Protein AF-A0A5J4VTR0-F1 (afdb_monomer_lite)

Organism: NCBI:txid222440

Foldseek 3Di:
DVVVVVVVLVVVLVVVLVVVVVVVVVDDDDDDDLVNCLVVCSLVVLLCCLQPDDLVPDDPSSLVSNLVQLPDPDLVSLVSNVVSLSQLSLLSNLPHPDPSSVVSSVVSVVSSQVSQPVVDDPPDPRPCVVSCVVNVVVVSVVVSCVVCVPPPPPPPPPD

Structure (mmCIF, N/CA/C/O backbone):
data_AF-A0A5J4VTR0-F1
#
_entry.id   AF-A0A5J4VTR0-F1
#
loop_
_atom_site.group_PDB
_atom_site.id
_atom_site.type_symbol
_atom_site.label_atom_id
_atom_site.label_alt_id
_atom_site.label_comp_id
_atom_site.label_asym_id
_atom_site.label_entity_id
_atom_site.label_seq_id
_atom_site.pdbx_PDB_ins_code
_atom_site.Cartn_x
_atom_site.Cartn_y
_atom_site.Cartn_z
_atom_site.occupancy
_atom_site.B_iso_or_equiv
_atom_site.auth_seq_id
_atom_site.auth_comp_id
_atom_site.auth_asym_id
_atom_site.auth_atom_id
_atom_site.pdbx_PDB_model_num
ATOM 1 N N . MET A 1 1 ? 13.595 -14.511 26.017 1.00 50.94 1 MET A N 1
ATOM 2 C CA . MET A 1 1 ? 14.621 -13.997 25.069 1.00 50.94 1 MET A CA 1
ATOM 3 C C . MET A 1 1 ? 14.050 -13.478 23.734 1.00 50.94 1 MET A C 1
ATOM 5 O O . MET A 1 1 ? 14.352 -12.347 23.366 1.00 50.94 1 MET A O 1
ATOM 9 N N . LYS A 1 2 ? 13.176 -14.223 23.027 1.00 50.44 2 LYS A N 1
ATOM 10 C CA . LYS A 1 2 ? 12.564 -13.802 21.738 1.00 50.44 2 LYS A CA 1
ATOM 11 C C . LYS A 1 2 ? 11.771 -12.478 21.810 1.00 50.44 2 LYS A C 1
ATOM 13 O O . LYS A 1 2 ? 11.918 -11.622 20.941 1.00 50.44 2 LYS A O 1
ATOM 18 N N . THR A 1 3 ? 11.020 -12.253 22.887 1.00 52.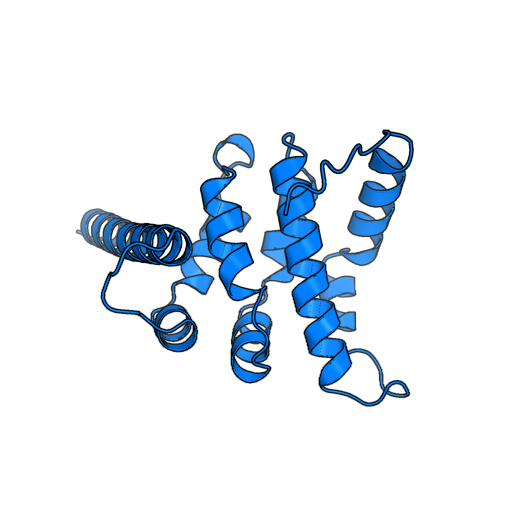16 3 THR A N 1
ATOM 19 C CA . THR A 1 3 ? 10.203 -11.040 23.103 1.00 52.16 3 THR A CA 1
ATOM 20 C C . THR A 1 3 ? 11.046 -9.770 23.280 1.00 52.16 3 THR A C 1
ATOM 22 O O . THR A 1 3 ? 10.671 -8.696 22.809 1.00 52.16 3 THR A O 1
ATOM 25 N N . GLN A 1 4 ? 12.228 -9.887 23.898 1.00 49.41 4 GLN A N 1
ATOM 26 C CA . GLN A 1 4 ? 13.180 -8.781 24.071 1.00 49.41 4 GLN A CA 1
ATOM 27 C C . GLN A 1 4 ? 13.785 -8.358 22.725 1.00 49.41 4 GLN A C 1
ATOM 29 O O . GLN A 1 4 ? 13.879 -7.168 22.422 1.00 49.41 4 GLN A O 1
ATOM 34 N N . MET A 1 5 ? 14.154 -9.337 21.892 1.00 51.78 5 MET A N 1
ATOM 35 C CA . MET A 1 5 ? 14.715 -9.097 20.559 1.00 51.78 5 MET A CA 1
ATOM 36 C C . MET A 1 5 ? 13.687 -8.472 19.610 1.00 51.78 5 MET A C 1
ATOM 38 O O . MET A 1 5 ? 14.016 -7.542 18.873 1.00 51.78 5 MET A O 1
ATOM 42 N N . TRP A 1 6 ? 12.428 -8.910 19.682 1.00 43.88 6 TRP A N 1
ATOM 43 C CA . TRP A 1 6 ? 11.324 -8.335 18.910 1.00 43.88 6 TRP A CA 1
ATOM 44 C C . TRP A 1 6 ? 11.053 -6.873 19.294 1.00 43.88 6 TRP A C 1
ATOM 46 O O . TRP A 1 6 ? 11.040 -6.000 18.424 1.00 43.88 6 TRP A O 1
ATOM 56 N N . LYS A 1 7 ? 10.979 -6.568 20.599 1.00 51.47 7 LYS A N 1
ATOM 57 C CA . LYS A 1 7 ? 10.854 -5.187 21.105 1.00 51.47 7 LYS A CA 1
ATOM 58 C C . LYS A 1 7 ? 12.030 -4.301 20.669 1.00 51.47 7 LYS A C 1
ATOM 60 O O . LYS A 1 7 ? 11.824 -3.151 20.281 1.00 51.47 7 LYS A O 1
ATOM 65 N N . LYS A 1 8 ? 13.260 -4.831 20.674 1.00 67.19 8 LYS A N 1
ATOM 66 C CA . LYS A 1 8 ? 14.472 -4.120 20.217 1.00 67.19 8 LYS A CA 1
ATOM 67 C C . LYS A 1 8 ? 14.443 -3.854 18.705 1.00 67.19 8 LYS A C 1
ATOM 69 O O . LYS A 1 8 ? 14.786 -2.755 18.271 1.00 67.19 8 LYS A O 1
ATOM 74 N N . SER A 1 9 ? 13.970 -4.820 17.916 1.00 61.22 9 SER A N 1
ATOM 75 C CA . SER A 1 9 ? 13.780 -4.694 16.464 1.00 61.22 9 SER A CA 1
ATOM 76 C C . SER A 1 9 ? 12.722 -3.641 16.113 1.00 61.22 9 SER A C 1
ATOM 78 O O . SER A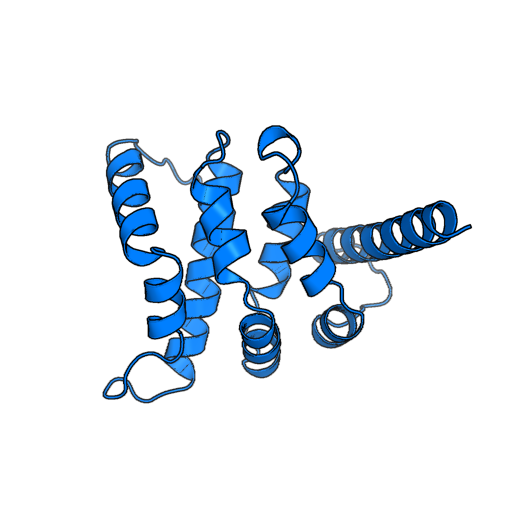 1 9 ? 12.968 -2.780 15.268 1.00 61.22 9 SER A O 1
ATOM 80 N N . ILE A 1 10 ? 11.592 -3.623 16.826 1.00 70.38 10 ILE A N 1
ATOM 81 C CA . ILE A 1 10 ? 10.535 -2.613 16.657 1.00 70.38 10 ILE A CA 1
ATOM 82 C C . ILE A 1 10 ? 11.032 -1.219 17.027 1.00 70.38 10 ILE A C 1
ATOM 84 O O . ILE A 1 10 ? 10.872 -0.291 16.237 1.00 70.38 10 ILE A O 1
ATOM 88 N N . LYS A 1 11 ? 11.701 -1.062 18.178 1.00 70.88 11 LYS A N 1
ATOM 89 C CA . LYS A 1 11 ? 12.296 0.226 18.579 1.00 70.88 11 LYS A CA 1
ATOM 90 C C . LYS A 1 11 ? 13.243 0.765 17.510 1.00 70.88 11 LYS A C 1
ATOM 92 O O . LYS A 1 11 ? 13.231 1.957 17.210 1.00 70.88 11 LYS A O 1
ATOM 97 N N . ARG A 1 12 ? 14.052 -0.115 16.919 1.00 72.62 12 ARG A N 1
ATOM 98 C CA . ARG A 1 12 ? 14.980 0.248 15.849 1.00 72.62 12 ARG A CA 1
ATOM 99 C C . ARG A 1 12 ? 14.234 0.717 14.594 1.00 72.62 12 ARG A C 1
ATOM 101 O O . ARG A 1 12 ? 14.574 1.762 14.053 1.00 72.62 12 ARG A O 1
ATOM 108 N N . LYS A 1 13 ? 13.183 0.008 14.182 1.00 69.62 13 LYS A N 1
ATOM 109 C CA . LYS A 1 13 ? 12.341 0.356 13.023 1.00 69.62 13 LYS A CA 1
ATOM 110 C C . LYS A 1 13 ? 11.576 1.674 13.217 1.00 69.62 13 LYS A C 1
ATOM 112 O O . LYS A 1 13 ? 11.607 2.528 12.336 1.00 69.62 13 LYS A O 1
ATOM 117 N N . LEU A 1 14 ? 11.007 1.905 14.402 1.00 71.44 14 LEU A N 1
ATOM 118 C CA . LEU A 1 14 ? 10.350 3.170 14.765 1.00 71.44 14 LEU A CA 1
ATOM 119 C C . LEU A 1 14 ? 11.327 4.356 14.776 1.00 71.44 14 LEU A C 1
ATOM 121 O O . LEU A 1 14 ? 10.975 5.457 14.357 1.00 71.44 14 LEU A O 1
ATOM 125 N N . LYS A 1 15 ? 12.579 4.138 15.199 1.00 75.62 15 LYS A N 1
ATOM 126 C CA . LYS A 1 15 ? 13.637 5.158 15.130 1.00 75.62 15 LYS A CA 1
ATOM 127 C C . LYS A 1 15 ? 13.941 5.572 13.686 1.00 75.62 15 LYS A C 1
ATOM 129 O O . LYS A 1 15 ? 14.160 6.757 13.441 1.00 75.62 15 LYS A O 1
ATOM 134 N N . TYR A 1 16 ? 13.946 4.630 12.743 1.00 68.25 16 TYR A N 1
ATOM 135 C CA . TYR A 1 16 ? 14.149 4.928 11.321 1.00 68.25 16 TYR A CA 1
ATOM 136 C C . TYR A 1 16 ? 12.970 5.693 10.721 1.00 68.25 16 TYR A C 1
ATOM 138 O O . TYR A 1 16 ? 13.186 6.733 10.102 1.00 68.25 16 TYR A O 1
ATOM 146 N N . ALA A 1 17 ? 11.742 5.248 10.996 1.00 67.38 17 ALA A N 1
ATOM 147 C CA . ALA A 1 17 ? 10.519 5.942 10.594 1.00 67.38 17 ALA A CA 1
ATOM 148 C C . ALA A 1 17 ? 10.500 7.403 11.080 1.00 67.38 17 ALA A C 1
ATOM 150 O O . ALA A 1 17 ? 10.288 8.321 10.292 1.00 67.38 17 ALA A O 1
ATOM 151 N N . LYS A 1 18 ? 10.824 7.621 12.364 1.00 71.50 18 LYS A N 1
ATOM 152 C CA . LYS A 1 18 ? 10.889 8.955 12.982 1.00 71.50 18 LYS A CA 1
ATOM 153 C C . LYS A 1 18 ? 11.978 9.841 12.371 1.00 71.50 18 LYS A C 1
ATOM 155 O O . LYS A 1 18 ? 11.811 11.052 12.270 1.00 71.50 18 LYS A O 1
ATOM 160 N N . ARG A 1 19 ? 13.116 9.264 11.976 1.00 62.75 19 ARG A N 1
ATOM 161 C CA . ARG A 1 19 ? 14.176 10.019 11.292 1.00 62.75 19 ARG A CA 1
ATOM 162 C C . ARG A 1 19 ? 13.732 10.435 9.895 1.00 62.75 19 ARG A C 1
ATOM 164 O O . ARG A 1 19 ? 13.872 11.606 9.566 1.00 62.75 19 ARG A O 1
ATOM 171 N N . LEU A 1 20 ? 13.131 9.529 9.125 1.00 61.44 20 LEU A N 1
ATOM 172 C CA . LEU A 1 20 ? 12.637 9.829 7.781 1.00 61.44 20 LEU A CA 1
ATOM 173 C C . LEU A 1 20 ? 11.578 10.944 7.796 1.00 61.44 20 LEU A C 1
ATOM 175 O O . LEU A 1 20 ? 11.678 11.888 7.016 1.00 61.44 20 LEU A O 1
ATOM 179 N N . SER A 1 21 ? 10.638 10.905 8.748 1.00 62.19 21 SER A N 1
ATOM 180 C CA . SER A 1 21 ? 9.616 11.950 8.902 1.00 62.19 21 SER A CA 1
ATOM 181 C C . SER A 1 21 ? 10.206 13.320 9.263 1.00 62.19 21 SER A C 1
ATOM 183 O O . SER A 1 21 ? 9.764 14.332 8.734 1.00 62.19 21 SER A O 1
ATOM 185 N N . LEU A 1 22 ? 11.231 13.373 10.124 1.00 54.91 22 LEU A N 1
ATOM 186 C CA . LEU A 1 22 ? 11.919 14.625 10.484 1.00 54.91 22 LEU A CA 1
ATOM 187 C C . LEU A 1 22 ? 12.748 15.209 9.332 1.00 54.91 22 LEU A C 1
ATOM 189 O O . LEU A 1 22 ? 12.948 16.420 9.276 1.00 54.91 22 LEU A O 1
ATOM 193 N N . THR A 1 23 ? 13.218 14.360 8.418 1.00 53.28 23 THR A N 1
ATOM 194 C CA . THR A 1 23 ? 14.048 14.782 7.279 1.00 53.28 23 THR A CA 1
ATOM 195 C C . THR A 1 23 ? 13.204 15.487 6.216 1.00 53.28 23 THR A C 1
ATOM 197 O O . THR A 1 23 ? 13.640 16.467 5.626 1.00 53.28 23 THR A O 1
ATOM 200 N N . LEU A 1 24 ? 11.959 15.045 6.024 1.00 53.38 24 LEU A N 1
ATOM 201 C CA . LEU A 1 24 ? 10.991 15.721 5.152 1.00 53.38 24 LEU A CA 1
ATOM 202 C C . LEU A 1 24 ? 10.480 17.042 5.725 1.00 53.38 24 LEU A C 1
ATOM 204 O O . LEU A 1 24 ? 10.014 17.888 4.976 1.00 53.38 24 LEU A O 1
ATOM 208 N N . LEU A 1 25 ? 10.608 17.225 7.041 1.00 56.31 25 LEU A N 1
ATOM 209 C CA . LEU A 1 25 ? 10.369 18.491 7.738 1.00 56.31 25 LEU A CA 1
ATOM 210 C C . LEU A 1 2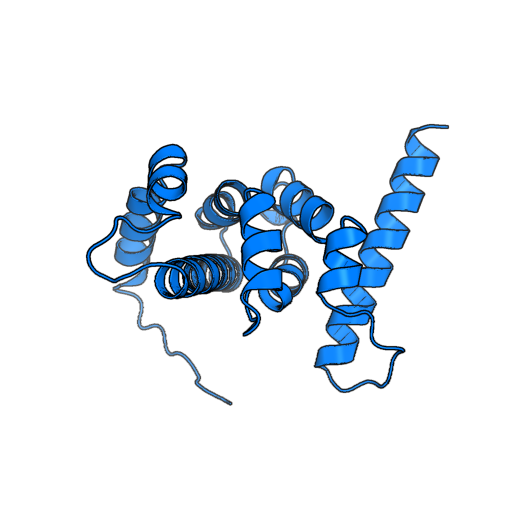5 ? 11.610 19.411 7.731 1.00 56.31 25 LEU A C 1
ATOM 212 O O . LEU A 1 25 ? 11.704 20.322 8.548 1.00 56.31 25 LEU A O 1
ATOM 216 N N . GLY A 1 26 ? 12.598 19.160 6.862 1.00 49.38 26 GLY A N 1
ATOM 217 C CA . GLY A 1 26 ? 13.749 20.048 6.652 1.00 49.38 26 GLY A CA 1
ATOM 218 C C . GLY A 1 26 ? 14.845 19.992 7.724 1.00 49.38 26 GLY A C 1
ATOM 219 O O . GLY A 1 26 ? 15.779 20.790 7.686 1.00 49.38 26 GLY A O 1
ATOM 220 N N . ARG A 1 27 ? 14.796 19.054 8.684 1.00 48.28 27 ARG A N 1
ATOM 221 C CA . ARG A 1 27 ? 15.846 18.924 9.712 1.00 48.28 27 ARG A CA 1
ATOM 222 C C . ARG A 1 27 ? 16.992 18.039 9.205 1.00 48.28 27 ARG A C 1
ATOM 224 O O . ARG A 1 27 ? 16.797 16.854 8.942 1.00 48.28 27 ARG A O 1
ATOM 231 N N . LYS A 1 28 ? 18.199 18.615 9.093 1.00 44.00 28 LYS A N 1
ATOM 232 C CA . LYS A 1 28 ? 19.439 17.982 8.595 1.00 44.00 28 LYS A CA 1
ATOM 233 C C . LYS A 1 28 ? 19.860 16.790 9.480 1.00 44.00 28 LYS A C 1
ATOM 235 O O . LYS A 1 28 ? 20.592 16.929 10.454 1.00 44.00 28 LYS A O 1
ATOM 240 N N . ILE A 1 29 ? 19.376 15.596 9.145 1.00 50.88 29 ILE A N 1
ATOM 241 C CA . ILE A 1 29 ? 19.829 14.297 9.667 1.00 50.88 29 ILE A CA 1
ATOM 242 C C . ILE A 1 29 ? 20.491 13.559 8.497 1.00 50.88 29 ILE A C 1
ATOM 244 O O . ILE A 1 29 ? 20.037 13.699 7.365 1.00 50.88 29 ILE A O 1
ATOM 248 N N . ARG A 1 30 ? 21.555 12.776 8.751 1.00 48.44 30 ARG A N 1
ATOM 249 C CA . ARG A 1 30 ? 22.219 11.922 7.743 1.00 48.44 30 ARG A CA 1
ATOM 250 C C . ARG A 1 30 ? 21.161 11.155 6.932 1.00 48.44 30 ARG A C 1
ATOM 252 O O . ARG A 1 30 ? 20.485 10.288 7.491 1.00 48.44 30 ARG A O 1
ATOM 259 N N . LEU A 1 31 ? 21.019 11.523 5.655 1.00 53.66 31 LEU A N 1
ATOM 260 C CA . LEU A 1 31 ? 20.011 11.003 4.731 1.00 53.66 31 LEU A CA 1
ATOM 261 C C . LEU A 1 31 ? 20.160 9.479 4.636 1.00 53.66 31 LEU A C 1
ATOM 263 O O . LEU A 1 31 ? 21.198 8.984 4.204 1.00 53.66 31 LEU A O 1
ATOM 267 N N . ILE A 1 32 ? 19.141 8.731 5.051 1.00 66.50 32 ILE A N 1
ATOM 268 C CA . ILE A 1 32 ? 18.998 7.332 4.640 1.00 66.50 32 ILE A CA 1
ATOM 269 C C . ILE A 1 32 ? 18.156 7.376 3.372 1.00 66.50 32 ILE A C 1
ATOM 271 O O . ILE A 1 32 ? 17.064 7.949 3.392 1.00 66.50 32 ILE A O 1
ATOM 275 N N . SER A 1 33 ? 18.662 6.824 2.268 1.00 83.44 33 SER A N 1
ATOM 276 C CA . SER A 1 33 ? 17.899 6.809 1.019 1.00 83.44 33 SER A CA 1
ATOM 277 C C . SER A 1 33 ? 16.652 5.928 1.167 1.00 83.44 33 SER A C 1
ATOM 279 O O . SER A 1 33 ? 16.627 4.986 1.965 1.00 83.44 33 SER A O 1
ATOM 281 N N . ARG A 1 34 ? 15.598 6.207 0.384 1.00 85.00 34 ARG A N 1
ATOM 282 C CA . ARG A 1 34 ? 14.396 5.351 0.357 1.00 85.00 34 ARG A CA 1
ATOM 283 C C . ARG A 1 34 ? 14.770 3.895 0.068 1.00 85.00 34 ARG A C 1
ATOM 285 O O . ARG A 1 34 ? 14.286 3.012 0.766 1.00 85.00 34 ARG A O 1
ATOM 292 N N . LYS A 1 35 ? 15.695 3.673 -0.874 1.00 89.12 35 LYS A N 1
ATOM 293 C CA . LYS A 1 35 ? 16.239 2.354 -1.225 1.00 89.12 35 LYS A CA 1
ATOM 294 C C . LYS A 1 35 ? 16.821 1.634 -0.010 1.00 89.12 35 LYS A C 1
ATOM 296 O O . LYS A 1 35 ? 16.342 0.564 0.343 1.00 89.12 35 LYS A O 1
ATOM 301 N N . GLN A 1 36 ? 17.749 2.274 0.705 1.00 90.00 36 GLN A N 1
ATOM 302 C CA . GLN A 1 36 ? 18.367 1.703 1.909 1.00 90.00 36 GLN A CA 1
ATOM 303 C C . GLN A 1 36 ? 17.335 1.384 2.996 1.00 90.00 36 GLN A C 1
ATOM 305 O O . GLN A 1 36 ? 17.428 0.367 3.680 1.00 90.00 36 GLN A O 1
ATOM 310 N N . ALA A 1 37 ? 16.332 2.246 3.175 1.00 89.56 37 ALA A N 1
ATOM 311 C CA . ALA A 1 37 ? 15.261 1.987 4.128 1.00 89.56 37 ALA A CA 1
ATOM 312 C C . ALA A 1 37 ? 14.392 0.786 3.708 1.00 89.56 37 ALA A C 1
ATOM 314 O O . ALA A 1 37 ? 14.010 -0.012 4.571 1.00 89.56 37 ALA A O 1
ATOM 315 N N . ILE A 1 38 ? 14.103 0.625 2.413 1.00 91.62 38 ILE A N 1
ATOM 316 C CA . ILE A 1 38 ? 13.372 -0.534 1.883 1.00 91.62 38 ILE A CA 1
ATOM 317 C C . ILE A 1 38 ? 14.193 -1.815 2.063 1.00 91.62 38 ILE A C 1
ATOM 319 O O . ILE A 1 38 ? 13.676 -2.784 2.615 1.00 91.62 38 ILE A O 1
ATOM 323 N N . GLU A 1 39 ? 15.473 -1.805 1.688 1.00 91.56 39 GLU A N 1
ATOM 324 C CA . GLU A 1 39 ? 16.401 -2.935 1.856 1.00 91.56 39 GLU A CA 1
ATOM 325 C C . GLU A 1 39 ? 16.559 -3.337 3.330 1.00 91.56 39 GLU A C 1
ATOM 327 O O . GLU A 1 39 ? 16.630 -4.519 3.656 1.00 91.56 39 GLU A O 1
ATOM 332 N N . ALA A 1 40 ? 16.507 -2.373 4.254 1.00 93.00 40 ALA A N 1
ATOM 333 C CA . ALA A 1 40 ? 16.518 -2.631 5.694 1.00 93.00 40 ALA A CA 1
ATOM 334 C C . ALA A 1 40 ? 15.203 -3.234 6.247 1.00 93.00 40 ALA A C 1
ATOM 336 O O . ALA A 1 40 ? 15.079 -3.449 7.460 1.00 93.00 40 ALA A O 1
ATOM 337 N N . GLY A 1 41 ? 14.200 -3.481 5.397 1.00 92.88 41 GLY A N 1
ATOM 338 C CA . GLY A 1 41 ? 12.914 -4.071 5.775 1.00 92.88 41 GLY A CA 1
ATOM 339 C C . GLY A 1 41 ? 11.950 -3.089 6.446 1.00 92.88 41 GLY A C 1
ATOM 340 O O . GLY A 1 41 ? 11.113 -3.492 7.264 1.00 92.88 41 GLY A O 1
ATOM 341 N N . THR A 1 42 ? 12.089 -1.788 6.164 1.00 92.44 42 THR A N 1
ATOM 342 C CA . THR A 1 42 ? 11.212 -0.749 6.730 1.00 92.44 42 THR A CA 1
ATOM 343 C C . THR A 1 42 ? 9.793 -0.873 6.183 1.00 92.44 42 THR A C 1
ATOM 345 O O . THR A 1 42 ? 8.836 -0.845 6.955 1.00 92.44 42 THR A O 1
ATOM 348 N N . ILE A 1 43 ? 9.651 -1.088 4.874 1.00 94.38 43 ILE A N 1
ATOM 349 C CA . ILE A 1 43 ? 8.345 -1.270 4.230 1.00 94.38 43 ILE A CA 1
ATOM 350 C C . ILE A 1 43 ? 7.644 -2.514 4.751 1.00 94.38 43 ILE A C 1
ATOM 352 O O . ILE A 1 43 ? 6.495 -2.431 5.166 1.00 94.38 43 ILE A O 1
ATOM 356 N N . ASP A 1 44 ? 8.354 -3.633 4.864 1.00 94.75 44 ASP A N 1
ATOM 357 C CA . ASP A 1 44 ? 7.799 -4.866 5.421 1.00 94.75 44 ASP A CA 1
ATOM 358 C C . ASP A 1 44 ? 7.315 -4.707 6.869 1.00 94.75 44 ASP A C 1
ATOM 360 O O . ASP A 1 44 ? 6.467 -5.462 7.347 1.00 94.75 44 ASP A O 1
ATOM 364 N N . ALA A 1 45 ? 7.903 -3.775 7.622 1.00 94.75 45 ALA A N 1
ATOM 365 C CA . ALA A 1 45 ? 7.451 -3.454 8.968 1.00 94.75 45 ALA A CA 1
ATOM 366 C C . ALA A 1 45 ? 6.177 -2.606 8.950 1.00 94.75 45 ALA A C 1
ATOM 368 O O . ALA A 1 45 ? 5.269 -2.885 9.729 1.00 94.75 45 ALA A O 1
ATOM 369 N N . PHE A 1 46 ? 6.103 -1.611 8.062 1.00 94.56 46 PHE A N 1
ATOM 370 C CA . PHE A 1 46 ? 4.899 -0.804 7.890 1.00 94.56 46 PHE A CA 1
ATOM 371 C C . PHE A 1 46 ? 3.727 -1.635 7.388 1.00 94.56 46 PHE A C 1
ATOM 373 O O . PHE A 1 46 ? 2.672 -1.584 7.999 1.00 94.56 46 PHE A O 1
ATOM 380 N N . LEU A 1 47 ? 3.913 -2.452 6.352 1.00 95.62 47 LEU A N 1
ATOM 381 C CA . LEU A 1 47 ? 2.846 -3.295 5.810 1.00 95.62 47 LEU A CA 1
ATOM 382 C C . LEU A 1 47 ? 2.291 -4.253 6.868 1.00 95.62 47 LEU A C 1
ATOM 384 O O . LEU A 1 47 ? 1.083 -4.326 7.064 1.00 95.62 47 LEU A O 1
ATOM 388 N N . ARG A 1 48 ? 3.165 -4.893 7.657 1.00 94.62 48 ARG A N 1
ATOM 389 C CA . ARG A 1 48 ? 2.731 -5.710 8.802 1.00 94.62 48 ARG A CA 1
ATOM 390 C C . ARG A 1 48 ? 1.977 -4.907 9.857 1.00 94.62 48 ARG A C 1
ATOM 392 O O . ARG A 1 48 ? 0.981 -5.395 10.379 1.00 94.62 48 ARG A O 1
ATOM 399 N N . LEU A 1 49 ? 2.443 -3.703 10.184 1.00 94.88 49 LEU A N 1
ATOM 400 C CA . LEU A 1 49 ? 1.752 -2.823 11.126 1.00 94.88 49 LEU A CA 1
ATOM 401 C C . LEU A 1 49 ? 0.351 -2.472 10.611 1.00 94.88 49 LEU A C 1
ATOM 403 O O . LEU A 1 49 ? -0.608 -2.613 11.359 1.00 94.88 49 LEU A O 1
ATOM 407 N N . LEU A 1 50 ? 0.233 -2.071 9.344 1.00 94.81 50 LEU A N 1
ATOM 408 C CA . LEU A 1 50 ? -1.026 -1.646 8.729 1.00 94.81 50 LEU A CA 1
ATOM 409 C C . LEU A 1 50 ? -2.013 -2.806 8.507 1.00 94.81 50 LEU A C 1
ATOM 411 O O . LEU A 1 50 ? -3.219 -2.585 8.520 1.00 94.81 50 LEU A O 1
ATOM 415 N N . SER A 1 51 ? -1.520 -4.033 8.324 1.00 91.81 51 SER A N 1
ATOM 416 C CA . SER A 1 51 ? -2.365 -5.221 8.138 1.00 91.81 51 SER A CA 1
ATOM 417 C C . SER A 1 51 ? -2.831 -5.879 9.436 1.00 91.81 51 SER A C 1
ATOM 419 O O . SER A 1 51 ? -3.891 -6.486 9.440 1.00 91.81 51 SER A O 1
ATOM 421 N N . ILE A 1 52 ? -2.028 -5.844 10.507 1.00 90.69 52 ILE A N 1
ATOM 422 C CA . ILE A 1 52 ? -2.273 -6.671 11.707 1.00 90.69 52 ILE A CA 1
ATOM 423 C C . ILE A 1 52 ? -2.821 -5.847 12.874 1.00 90.69 52 ILE A C 1
ATOM 425 O O . ILE A 1 52 ? -3.489 -6.390 13.752 1.00 90.69 52 ILE A O 1
ATOM 429 N N . GLN A 1 53 ? -2.500 -4.553 12.949 1.00 91.00 53 GLN A N 1
ATOM 430 C CA . GLN A 1 53 ? -3.000 -3.739 14.053 1.00 91.00 53 GLN A CA 1
ATOM 431 C C . GLN A 1 53 ? -4.509 -3.499 13.907 1.00 91.00 53 GLN A C 1
ATOM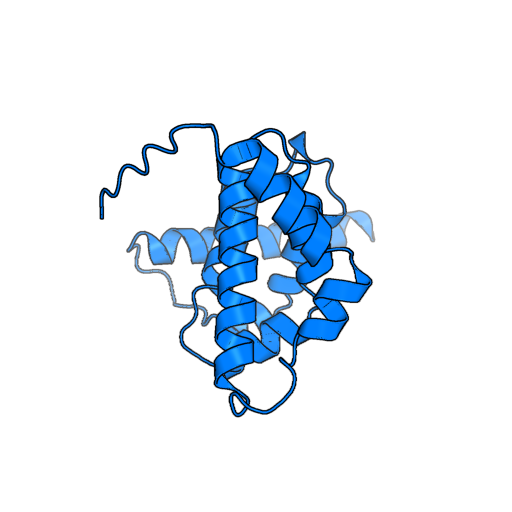 433 O O . GLN A 1 53 ? -4.968 -3.260 12.789 1.00 91.00 53 GLN A O 1
ATOM 438 N N . PRO A 1 54 ? -5.259 -3.488 15.028 1.00 94.44 54 PRO A N 1
ATOM 439 C CA . PRO A 1 54 ? -6.607 -2.931 15.048 1.00 94.44 54 PRO A CA 1
ATOM 440 C C . PRO A 1 54 ? -6.605 -1.534 14.429 1.00 94.44 54 PRO A C 1
ATOM 442 O O . PRO A 1 54 ? -5.669 -0.761 14.675 1.00 94.44 54 PRO A O 1
ATOM 445 N N . LEU A 1 55 ? -7.629 -1.221 13.634 1.00 95.62 55 LEU A N 1
ATOM 446 C CA . LEU A 1 55 ? -7.687 0.016 12.855 1.00 95.62 55 LEU A CA 1
ATOM 447 C C . LEU A 1 55 ? -7.524 1.247 13.753 1.00 95.62 55 LEU A C 1
ATOM 449 O O . LEU A 1 55 ? -6.755 2.136 13.422 1.00 95.62 55 LEU A O 1
ATOM 453 N N . GLU A 1 56 ? -8.103 1.237 14.951 1.00 94.81 56 GLU A N 1
ATOM 454 C CA . GLU A 1 56 ? -8.062 2.331 15.929 1.00 94.81 56 GLU A CA 1
ATOM 455 C C . GLU A 1 56 ? -6.648 2.625 16.458 1.00 94.81 56 GLU A C 1
ATOM 457 O O . GLU A 1 56 ? -6.390 3.688 17.022 1.00 94.81 56 GLU A O 1
ATOM 462 N N . ARG A 1 57 ? -5.711 1.679 16.307 1.00 95.12 57 ARG A N 1
ATOM 463 C CA . ARG A 1 57 ? -4.295 1.860 16.672 1.00 95.12 57 ARG A CA 1
ATOM 464 C C . ARG A 1 57 ? -3.446 2.361 15.509 1.00 95.12 57 ARG A C 1
ATOM 466 O O . ARG A 1 57 ? -2.275 2.710 15.702 1.00 95.12 57 ARG A O 1
ATOM 473 N N . ILE A 1 58 ? -4.002 2.385 14.303 1.00 95.75 58 ILE A N 1
ATOM 474 C CA . ILE A 1 58 ? -3.362 2.975 13.138 1.00 95.75 58 ILE A CA 1
ATOM 475 C C . ILE A 1 58 ? -3.604 4.478 13.214 1.00 95.75 58 ILE A C 1
ATOM 477 O O . ILE A 1 58 ? -4.705 4.954 13.435 1.00 95.75 58 ILE A O 1
ATOM 481 N N . SER A 1 59 ? -2.529 5.242 13.080 1.00 94.62 59 SER A N 1
ATOM 482 C CA . SER A 1 59 ? -2.562 6.688 13.245 1.00 94.62 59 SER A CA 1
ATOM 483 C C . SER A 1 59 ? -2.086 7.344 11.962 1.00 94.62 59 SER A C 1
ATOM 485 O O . SER A 1 59 ? -1.409 6.719 11.135 1.00 94.62 59 SER A O 1
ATOM 487 N N . MET A 1 60 ? -2.378 8.635 11.824 1.00 93.00 60 MET A N 1
ATOM 488 C CA . MET A 1 60 ? -1.929 9.416 10.677 1.00 93.00 60 MET A CA 1
ATOM 489 C C . MET A 1 60 ? -0.415 9.340 10.466 1.00 93.00 60 MET A C 1
ATOM 491 O O . MET A 1 60 ? 0.040 9.272 9.326 1.00 93.00 60 MET A O 1
ATOM 495 N N . SER A 1 61 ? 0.382 9.274 11.537 1.00 92.31 61 SER A N 1
ATOM 496 C CA . SER A 1 61 ? 1.838 9.172 11.410 1.00 92.31 61 SER A CA 1
ATOM 497 C C . SER A 1 61 ? 2.288 7.836 10.813 1.00 92.31 61 SER A C 1
ATOM 499 O O . SER A 1 61 ? 3.247 7.823 10.041 1.00 92.31 61 SER A O 1
ATOM 501 N N . HIS A 1 62 ? 1.590 6.730 11.098 1.00 93.94 62 HIS A N 1
ATOM 502 C CA . HIS A 1 62 ? 1.890 5.422 10.512 1.00 93.94 62 HIS A CA 1
ATOM 503 C C . HIS A 1 62 ? 1.681 5.422 8.993 1.00 93.94 62 HIS A C 1
ATOM 505 O O . HIS A 1 62 ? 2.589 5.048 8.248 1.00 93.94 62 HIS A O 1
ATOM 511 N N . ILE A 1 63 ? 0.517 5.882 8.525 1.00 95.00 63 ILE A N 1
ATOM 512 C CA . ILE A 1 63 ? 0.209 5.897 7.090 1.00 95.00 6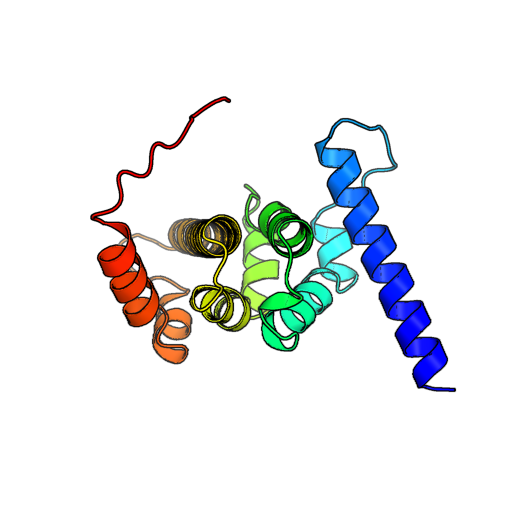3 ILE A CA 1
ATOM 513 C C . ILE A 1 63 ? 1.000 6.976 6.342 1.00 95.00 63 ILE A C 1
ATOM 515 O O . ILE A 1 63 ? 1.441 6.746 5.218 1.00 95.00 63 ILE A O 1
ATOM 519 N N . TYR A 1 64 ? 1.274 8.124 6.971 1.00 92.69 64 TYR A N 1
ATOM 520 C CA . TYR A 1 64 ? 2.116 9.161 6.374 1.00 92.69 64 TYR A CA 1
ATOM 521 C C . TYR A 1 64 ? 3.554 8.671 6.176 1.00 92.69 64 TYR A C 1
ATOM 523 O O . TYR A 1 64 ? 4.147 8.899 5.123 1.00 92.69 64 TYR A O 1
ATOM 531 N N . ALA A 1 65 ? 4.094 7.935 7.154 1.00 90.44 65 ALA A N 1
ATOM 532 C CA . ALA A 1 65 ? 5.419 7.335 7.051 1.00 90.44 65 ALA A CA 1
ATOM 533 C C . ALA A 1 65 ? 5.535 6.370 5.862 1.00 90.44 65 ALA A C 1
ATOM 535 O O . ALA A 1 65 ? 6.558 6.371 5.181 1.00 90.44 65 ALA A O 1
ATOM 536 N N . PHE A 1 66 ? 4.487 5.592 5.582 1.00 93.25 66 PHE A N 1
ATOM 537 C CA . PHE A 1 66 ? 4.427 4.728 4.405 1.00 93.25 66 PHE A CA 1
ATOM 538 C C . PHE A 1 66 ? 4.266 5.527 3.099 1.00 93.25 66 PHE A C 1
ATOM 540 O O . PHE A 1 66 ? 5.006 5.302 2.140 1.00 93.25 66 PHE A O 1
ATOM 547 N N . PHE A 1 67 ? 3.351 6.501 3.070 1.00 92.12 67 PHE A N 1
ATOM 548 C CA . PHE A 1 67 ? 3.055 7.329 1.895 1.00 92.12 67 PHE A CA 1
ATOM 549 C C . PHE A 1 67 ? 4.307 7.969 1.281 1.00 92.12 67 PHE A C 1
ATOM 551 O O . PHE A 1 67 ? 4.451 8.002 0.061 1.00 92.12 67 PHE A O 1
ATOM 558 N N . ILE A 1 68 ? 5.246 8.412 2.118 1.00 89.50 68 ILE A N 1
ATOM 559 C CA . ILE A 1 68 ? 6.530 9.007 1.712 1.00 89.50 68 ILE A CA 1
ATOM 560 C C . ILE A 1 68 ? 7.315 8.142 0.723 1.00 89.50 68 ILE A C 1
ATOM 562 O O . ILE A 1 68 ? 8.047 8.675 -0.118 1.00 89.50 68 ILE A O 1
ATOM 566 N N . PHE A 1 69 ? 7.206 6.821 0.850 1.00 90.69 69 PHE A N 1
ATOM 567 C CA . PHE A 1 69 ? 7.862 5.888 -0.053 1.00 90.69 69 PHE A CA 1
ATOM 568 C C . PHE A 1 69 ? 7.121 5.789 -1.382 1.00 90.69 69 PHE A C 1
ATOM 570 O O . PHE A 1 69 ? 7.768 5.799 -2.423 1.00 90.69 69 PHE A O 1
ATOM 577 N N . THR A 1 70 ? 5.786 5.760 -1.352 1.00 91.94 70 THR A N 1
ATOM 578 C CA . THR A 1 70 ? 4.965 5.729 -2.575 1.00 91.94 70 THR A CA 1
ATOM 579 C C . THR A 1 70 ? 5.034 7.031 -3.368 1.00 91.94 70 THR A C 1
ATOM 581 O O . THR A 1 70 ? 4.930 7.000 -4.585 1.00 91.94 70 THR A O 1
ATOM 584 N N . ASN A 1 71 ? 5.268 8.169 -2.704 1.00 85.88 71 ASN A N 1
ATOM 585 C CA . ASN A 1 71 ? 5.520 9.457 -3.349 1.00 85.88 71 ASN A CA 1
ATOM 586 C C . ASN A 1 71 ? 6.981 9.556 -3.831 1.00 85.88 71 ASN A C 1
ATOM 588 O O . ASN A 1 71 ? 7.758 10.409 -3.388 1.00 85.88 71 ASN A O 1
ATOM 592 N N . SER A 1 72 ? 7.382 8.605 -4.670 1.00 79.50 72 SER A N 1
ATOM 593 C CA . SER A 1 72 ? 8.698 8.522 -5.292 1.00 79.50 72 SER A CA 1
ATOM 594 C C . SER A 1 72 ? 8.548 8.691 -6.798 1.00 79.50 72 SER A C 1
ATOM 596 O O . SER A 1 72 ? 7.659 8.104 -7.405 1.00 79.50 72 SER A O 1
ATOM 598 N N . SER A 1 73 ? 9.439 9.466 -7.413 1.00 74.19 73 SER A N 1
ATOM 599 C CA . SER A 1 73 ? 9.538 9.555 -8.872 1.00 74.19 73 SER A CA 1
ATOM 600 C C . SER A 1 73 ? 10.338 8.403 -9.487 1.00 74.19 73 SER A C 1
ATOM 602 O O . SER A 1 73 ? 10.210 8.172 -10.685 1.00 74.19 73 SER A O 1
ATOM 604 N N . SER A 1 74 ? 11.128 7.683 -8.681 1.00 86.31 74 SER A N 1
ATOM 605 C CA . SER A 1 74 ? 11.993 6.580 -9.116 1.00 86.31 74 SER A CA 1
ATOM 606 C C . SER A 1 74 ? 11.205 5.290 -9.330 1.00 86.31 74 SER A C 1
ATOM 608 O O . SER A 1 74 ? 10.615 4.771 -8.379 1.00 86.31 74 SER A O 1
ATOM 610 N N . ASP A 1 75 ? 11.270 4.762 -10.554 1.00 86.19 75 ASP A N 1
ATOM 611 C CA . ASP A 1 75 ? 10.646 3.491 -10.932 1.00 86.19 75 ASP A CA 1
ATOM 612 C C . ASP A 1 75 ? 11.232 2.308 -10.158 1.00 86.19 75 ASP A C 1
ATOM 614 O O . ASP A 1 75 ? 10.471 1.476 -9.679 1.00 86.19 75 ASP A O 1
ATOM 618 N N . GLU A 1 76 ? 12.547 2.293 -9.907 1.00 89.88 76 GLU A N 1
ATOM 619 C CA . GLU A 1 76 ? 13.196 1.270 -9.071 1.00 89.88 76 GLU A CA 1
ATOM 620 C C . GLU A 1 76 ? 12.565 1.206 -7.671 1.00 89.88 76 GLU A C 1
ATOM 622 O O . GLU A 1 76 ? 12.181 0.141 -7.193 1.00 89.88 76 GLU A O 1
ATOM 627 N N . ILE A 1 77 ? 12.408 2.354 -7.001 1.00 90.25 77 ILE A N 1
ATOM 628 C CA . ILE A 1 77 ? 11.783 2.403 -5.671 1.00 90.25 77 ILE A CA 1
ATOM 629 C C . ILE A 1 77 ? 10.344 1.892 -5.726 1.00 90.25 77 ILE A C 1
ATOM 631 O O . ILE A 1 77 ? 9.906 1.179 -4.822 1.00 90.25 77 ILE A O 1
ATOM 635 N N . CYS A 1 78 ? 9.598 2.266 -6.759 1.00 89.50 78 CYS A N 1
ATOM 636 C CA . CYS A 1 78 ? 8.214 1.850 -6.907 1.00 89.50 78 CYS A CA 1
ATOM 637 C C . CYS A 1 78 ? 8.083 0.351 -7.198 1.00 89.50 78 CYS A C 1
ATOM 639 O O . CYS A 1 78 ? 7.224 -0.298 -6.603 1.00 89.50 78 CYS A O 1
ATOM 641 N N . GLU A 1 79 ? 8.971 -0.220 -8.008 1.00 90.75 79 GLU A N 1
ATOM 642 C CA . GLU A 1 79 ? 9.052 -1.661 -8.244 1.00 90.75 79 GLU A CA 1
ATOM 643 C C . GLU A 1 79 ? 9.407 -2.409 -6.952 1.00 90.75 79 GLU A C 1
ATOM 645 O O . GLU A 1 79 ? 8.738 -3.375 -6.573 1.00 90.75 79 GLU A O 1
ATOM 650 N N . MET A 1 80 ? 10.391 -1.911 -6.193 1.00 94.25 80 MET A N 1
ATOM 651 C CA . MET A 1 80 ? 10.726 -2.462 -4.879 1.00 94.25 80 MET A CA 1
ATOM 652 C C . MET A 1 80 ? 9.523 -2.448 -3.927 1.00 94.25 80 MET A C 1
ATOM 654 O O . MET A 1 80 ? 9.353 -3.394 -3.159 1.00 94.25 80 MET A O 1
ATOM 658 N N . LEU A 1 81 ? 8.695 -1.397 -3.959 1.00 94.12 81 LEU A N 1
ATOM 659 C CA . LEU A 1 81 ? 7.470 -1.307 -3.160 1.00 94.12 81 LEU A CA 1
ATOM 660 C C . LEU A 1 81 ? 6.409 -2.295 -3.630 1.00 94.12 81 LEU A C 1
ATOM 662 O O . LEU A 1 81 ? 5.818 -2.975 -2.793 1.00 94.12 81 LEU A O 1
ATOM 666 N N . TYR A 1 82 ? 6.178 -2.385 -4.939 1.00 92.31 82 TYR A N 1
ATOM 667 C CA . TYR A 1 82 ? 5.219 -3.315 -5.529 1.00 92.31 82 TYR A CA 1
ATOM 668 C C . TYR A 1 82 ? 5.528 -4.762 -5.131 1.00 92.31 82 TYR A C 1
ATOM 670 O O . TYR A 1 82 ? 4.648 -5.464 -4.629 1.00 92.31 82 TYR A O 1
ATOM 678 N N . ASN A 1 83 ? 6.804 -5.152 -5.201 1.00 93.44 83 ASN A N 1
ATOM 679 C CA . ASN A 1 83 ? 7.296 -6.479 -4.826 1.00 93.44 83 ASN A CA 1
ATOM 680 C C . ASN A 1 83 ? 7.123 -6.821 -3.331 1.00 93.44 83 ASN A C 1
ATOM 682 O O . ASN A 1 83 ? 7.441 -7.932 -2.910 1.00 93.44 83 ASN A O 1
ATOM 686 N N . ARG A 1 84 ? 6.641 -5.888 -2.498 1.00 94.31 84 ARG A N 1
ATOM 687 C CA . ARG A 1 84 ? 6.272 -6.136 -1.092 1.00 94.31 84 ARG A CA 1
ATOM 688 C C . ARG A 1 84 ? 4.774 -6.358 -0.877 1.00 94.31 84 ARG A C 1
ATOM 690 O O . ARG A 1 84 ? 4.352 -6.477 0.268 1.00 94.31 84 ARG A O 1
ATOM 697 N N . ASN A 1 85 ? 3.982 -6.441 -1.947 1.00 92.69 85 ASN A N 1
ATOM 698 C CA . ASN A 1 85 ? 2.532 -6.660 -1.916 1.00 92.69 85 ASN A CA 1
ATOM 699 C C . ASN A 1 85 ? 1.770 -5.648 -1.038 1.00 92.69 85 ASN A C 1
ATOM 701 O O . ASN A 1 85 ? 1.032 -6.031 -0.129 1.00 92.69 85 ASN A O 1
ATOM 705 N N . PRO A 1 86 ? 1.909 -4.336 -1.302 1.00 94.88 86 PRO A N 1
ATOM 706 C CA . PRO A 1 86 ? 1.370 -3.303 -0.424 1.00 94.88 86 PRO A CA 1
ATOM 707 C C . PRO A 1 86 ? -0.161 -3.207 -0.461 1.00 94.88 86 PRO A C 1
ATOM 709 O O . PRO A 1 86 ? -0.765 -2.665 0.463 1.00 94.88 86 PRO A O 1
ATOM 712 N N . TYR A 1 87 ? -0.794 -3.720 -1.521 1.00 94.88 87 TYR A N 1
ATOM 713 C CA . TYR A 1 87 ? -2.215 -3.521 -1.790 1.00 94.88 87 TYR A CA 1
ATOM 714 C C . TYR A 1 87 ? -3.117 -4.048 -0.682 1.00 94.88 87 TYR A C 1
ATOM 716 O O . TYR A 1 87 ? -3.982 -3.308 -0.232 1.00 94.88 87 TYR A O 1
ATOM 724 N N . ILE A 1 88 ? -2.888 -5.265 -0.185 1.00 93.25 88 ILE A N 1
ATOM 725 C CA . ILE A 1 88 ? -3.723 -5.832 0.881 1.00 93.25 88 ILE A CA 1
ATOM 726 C C . ILE A 1 88 ? -3.687 -4.969 2.151 1.00 93.25 88 ILE A C 1
ATOM 728 O O . ILE A 1 88 ? -4.729 -4.690 2.741 1.00 93.25 88 ILE A O 1
ATOM 732 N N . SER A 1 89 ? -2.505 -4.476 2.536 1.00 95.50 89 SER A N 1
ATOM 733 C CA . SER A 1 89 ? -2.341 -3.605 3.702 1.00 95.50 89 SER A CA 1
ATOM 734 C C . SER A 1 89 ? -3.006 -2.250 3.511 1.00 95.50 89 SER A C 1
ATOM 736 O O . SER A 1 89 ? -3.572 -1.722 4.457 1.00 95.50 89 SER A O 1
ATOM 738 N N . LEU A 1 90 ? -2.937 -1.674 2.308 1.00 96.44 90 LEU A N 1
ATOM 739 C CA . LEU A 1 90 ? -3.540 -0.373 2.016 1.00 96.44 90 LEU A CA 1
ATOM 740 C C . LEU A 1 90 ? -5.063 -0.459 1.890 1.00 96.44 90 LEU A C 1
ATOM 742 O O . LEU A 1 90 ? -5.764 0.407 2.402 1.00 96.44 90 LEU A O 1
ATOM 746 N N . ILE A 1 91 ? -5.570 -1.514 1.253 1.00 95.00 91 ILE A N 1
ATOM 747 C CA . ILE A 1 91 ? -7.003 -1.767 1.080 1.00 95.00 91 ILE A CA 1
ATOM 748 C C . ILE A 1 91 ? -7.681 -2.006 2.437 1.00 95.00 91 ILE A C 1
ATOM 750 O O . ILE A 1 91 ? -8.803 -1.549 2.638 1.00 95.00 91 ILE A O 1
ATOM 754 N N . HIS A 1 92 ? -6.996 -2.656 3.387 1.00 94.50 92 HIS A N 1
ATOM 755 C CA . HIS A 1 92 ? -7.481 -2.822 4.764 1.00 94.50 92 HIS A CA 1
ATOM 756 C C . HIS A 1 92 ? -7.812 -1.479 5.442 1.00 94.50 92 HIS A C 1
ATOM 758 O O . HIS A 1 92 ? -8.759 -1.386 6.216 1.00 94.50 92 HIS A O 1
ATOM 764 N N . LEU A 1 93 ? -7.086 -0.406 5.109 1.00 96.38 93 LEU A N 1
ATOM 765 C CA . LEU A 1 93 ? -7.285 0.913 5.718 1.00 96.38 93 LEU A CA 1
ATOM 766 C C . LEU A 1 93 ? -8.541 1.637 5.231 1.00 96.38 93 LEU A C 1
ATOM 768 O O . LEU A 1 93 ? -8.892 2.670 5.795 1.00 96.38 93 LEU A O 1
ATOM 772 N N . PHE A 1 94 ? -9.228 1.136 4.205 1.00 95.06 94 PHE A N 1
ATOM 773 C CA . PHE A 1 94 ? -10.483 1.736 3.744 1.00 95.06 94 PHE A CA 1
ATOM 774 C C . PHE A 1 94 ? -11.638 1.556 4.728 1.00 95.06 94 PHE A C 1
ATOM 776 O O . PHE A 1 94 ? -12.603 2.317 4.675 1.00 95.06 94 PHE A O 1
ATOM 783 N N . ASP A 1 95 ? -11.505 0.609 5.653 1.00 93.75 95 ASP A N 1
ATOM 784 C CA . ASP A 1 95 ? -12.475 0.364 6.716 1.00 93.75 95 ASP A CA 1
ATOM 785 C C . ASP A 1 95 ? -12.185 1.222 7.975 1.00 93.75 95 ASP A C 1
ATOM 787 O O . ASP A 1 95 ? -12.891 1.137 8.979 1.00 93.75 95 ASP A O 1
ATOM 791 N N . HIS A 1 96 ? -11.160 2.086 7.930 1.00 95.88 96 HIS A N 1
ATOM 792 C CA . HIS A 1 96 ? -10.799 2.992 9.021 1.00 95.88 96 HIS A CA 1
ATOM 793 C C . HIS A 1 96 ? -11.846 4.111 9.216 1.00 95.88 96 HIS A C 1
ATOM 795 O O . HIS A 1 96 ? -12.481 4.559 8.266 1.00 95.88 96 HIS A O 1
ATOM 801 N N . GLN A 1 97 ? -12.018 4.605 10.448 1.00 94.12 97 GLN A N 1
ATOM 802 C CA . GLN A 1 97 ? -13.001 5.662 10.756 1.00 94.12 97 GLN A CA 1
ATOM 803 C C . GLN A 1 97 ? -12.515 7.074 10.382 1.00 94.12 97 GLN A C 1
ATOM 805 O O . GLN A 1 97 ? -13.286 7.909 9.914 1.00 94.12 97 GLN A O 1
ATOM 810 N N . ASP A 1 98 ? -11.222 7.345 10.565 1.00 94.06 98 ASP A N 1
ATOM 811 C CA . ASP A 1 98 ? -10.578 8.599 10.155 1.00 94.06 98 ASP A CA 1
ATOM 812 C C . ASP A 1 98 ? -10.417 8.689 8.627 1.00 94.06 98 ASP A C 1
ATOM 814 O O . ASP A 1 98 ? -9.647 7.940 8.014 1.00 94.06 98 ASP A O 1
ATOM 818 N N . PHE A 1 99 ? -11.106 9.663 8.029 1.00 92.00 99 PHE A N 1
ATOM 819 C CA . PHE A 1 99 ? -11.052 9.963 6.601 1.00 92.00 99 PHE A CA 1
ATOM 820 C C . PHE A 1 99 ? -9.643 10.299 6.101 1.00 92.00 99 PHE A C 1
ATOM 822 O O . PHE A 1 99 ? -9.296 9.937 4.978 1.00 92.00 99 PHE A O 1
ATOM 829 N N . PHE A 1 100 ? -8.806 10.964 6.897 1.00 93.25 100 PHE A N 1
ATOM 830 C CA . PHE A 1 100 ? -7.462 11.333 6.458 1.00 93.25 100 PHE A CA 1
ATOM 831 C C . PHE A 1 100 ? -6.565 10.107 6.276 1.00 93.25 100 PHE A C 1
ATOM 833 O O . PHE A 1 100 ? -5.741 10.086 5.356 1.00 93.25 100 PHE A O 1
ATOM 840 N N . ILE A 1 101 ? -6.758 9.067 7.095 1.00 96.12 101 ILE A N 1
ATOM 841 C CA . ILE A 1 101 ? -6.051 7.788 6.952 1.00 96.12 101 ILE A CA 1
ATOM 842 C C . ILE A 1 101 ? -6.513 7.080 5.681 1.00 96.12 101 ILE A C 1
ATOM 844 O O . ILE A 1 101 ? -5.675 6.677 4.871 1.00 96.12 101 ILE A O 1
ATOM 848 N N . ILE A 1 102 ? -7.830 7.007 5.472 1.00 95.75 102 ILE A N 1
ATOM 849 C CA . ILE A 1 102 ? -8.428 6.420 4.269 1.00 95.75 102 ILE A CA 1
ATOM 850 C C . ILE A 1 102 ? -7.911 7.123 3.007 1.00 95.75 102 ILE A C 1
ATOM 852 O O . ILE A 1 102 ? -7.408 6.477 2.087 1.00 95.75 102 ILE A O 1
ATOM 856 N N . ASN A 1 103 ? -7.969 8.457 2.981 1.00 93.94 103 ASN A N 1
ATOM 857 C CA . ASN A 1 103 ? -7.508 9.266 1.859 1.00 93.94 103 ASN A CA 1
ATOM 858 C C . ASN A 1 103 ? -6.012 9.044 1.594 1.00 93.94 103 ASN A C 1
ATOM 860 O O . ASN A 1 103 ? -5.592 8.853 0.455 1.00 93.94 103 ASN A O 1
ATOM 864 N N . ARG A 1 104 ? -5.184 8.989 2.644 1.00 95.44 104 ARG A N 1
ATOM 865 C CA . ARG A 1 104 ? -3.745 8.747 2.484 1.00 95.44 104 ARG A CA 1
ATOM 866 C C . ARG A 1 104 ? -3.446 7.344 1.946 1.00 95.44 104 ARG A C 1
ATOM 868 O O . ARG A 1 104 ? -2.519 7.195 1.146 1.00 95.44 104 ARG A O 1
ATOM 875 N N . ALA A 1 105 ? -4.223 6.336 2.338 1.00 96.62 105 ALA A N 1
ATOM 876 C CA . ALA A 1 105 ? -4.133 4.992 1.774 1.00 96.62 105 ALA A CA 1
ATOM 877 C C . ALA A 1 105 ? -4.529 4.979 0.288 1.00 96.62 105 ALA A C 1
ATOM 879 O O . ALA A 1 105 ? -3.795 4.425 -0.532 1.00 96.62 105 ALA A O 1
ATOM 880 N N . ALA A 1 106 ? -5.617 5.666 -0.075 1.00 95.75 106 ALA A N 1
ATOM 881 C CA . ALA A 1 106 ? -6.086 5.777 -1.455 1.00 95.75 106 ALA A CA 1
ATOM 882 C C . ALA A 1 106 ? -5.054 6.469 -2.361 1.00 95.75 106 ALA A C 1
ATOM 884 O O . ALA A 1 106 ? -4.729 5.948 -3.426 1.00 95.75 106 ALA A O 1
ATOM 885 N N . ILE A 1 107 ? -4.456 7.578 -1.912 1.00 95.19 107 ILE A N 1
ATOM 886 C CA . ILE A 1 107 ? -3.386 8.262 -2.658 1.00 95.19 107 ILE A CA 1
ATOM 887 C C . ILE A 1 107 ? -2.146 7.360 -2.783 1.00 95.19 107 ILE A C 1
ATOM 889 O O . ILE A 1 107 ? -1.507 7.325 -3.830 1.00 95.19 107 ILE A O 1
ATOM 893 N N . SER A 1 108 ? -1.807 6.586 -1.747 1.00 96.38 108 SER A N 1
ATOM 894 C CA . SER A 1 108 ? -0.686 5.634 -1.819 1.00 96.38 108 SER A CA 1
ATOM 895 C C . SER A 1 108 ? -0.934 4.546 -2.874 1.00 96.38 108 SER A C 1
ATOM 897 O O . SER A 1 108 ? -0.024 4.203 -3.627 1.00 96.38 108 SER A O 1
ATOM 899 N N . ILE A 1 109 ? -2.170 4.040 -2.973 1.00 95.75 109 ILE A N 1
ATOM 900 C CA . ILE A 1 109 ? -2.594 3.118 -4.038 1.00 95.75 109 ILE A CA 1
ATOM 901 C C . ILE A 1 109 ? -2.513 3.797 -5.408 1.00 95.75 109 ILE A C 1
ATOM 903 O O . ILE A 1 109 ? -1.956 3.208 -6.333 1.00 95.75 109 ILE A O 1
ATOM 907 N N . PHE A 1 110 ? -3.012 5.029 -5.535 1.00 94.44 110 PHE A N 1
ATOM 908 C CA . PHE A 1 110 ? -2.930 5.806 -6.772 1.00 94.44 110 PHE A CA 1
ATOM 909 C C . PHE A 1 110 ? -1.483 5.964 -7.244 1.00 94.44 110 PHE A C 1
ATOM 911 O O . PHE A 1 110 ? -1.196 5.693 -8.403 1.00 94.44 110 PHE A O 1
ATOM 918 N N . ASN A 1 111 ? -0.554 6.307 -6.351 1.00 94.12 111 ASN A N 1
ATOM 919 C CA . ASN A 1 111 ? 0.862 6.443 -6.693 1.00 94.12 111 ASN A CA 1
ATOM 920 C C . ASN A 1 111 ? 1.466 5.130 -7.219 1.00 94.12 111 ASN A C 1
ATOM 922 O O . ASN A 1 111 ? 2.205 5.140 -8.201 1.00 94.12 111 ASN A O 1
ATOM 926 N N . LEU A 1 112 ? 1.134 3.996 -6.591 1.00 93.62 112 LEU A N 1
ATOM 927 C CA . LEU A 1 112 ? 1.595 2.676 -7.032 1.00 93.62 112 LEU A CA 1
ATOM 928 C C . LEU A 1 112 ? 1.016 2.297 -8.400 1.00 93.62 112 LEU A C 1
ATOM 930 O O . LEU A 1 112 ? 1.732 1.753 -9.236 1.00 93.62 112 LEU A O 1
ATOM 934 N N . LEU A 1 113 ? -0.269 2.575 -8.635 1.00 92.81 113 LEU A N 1
ATOM 935 C CA . LEU A 1 113 ? -0.912 2.339 -9.929 1.00 92.81 113 LEU A CA 1
ATOM 936 C C . LEU A 1 113 ? -0.321 3.249 -11.007 1.00 92.81 113 LEU A C 1
ATOM 938 O O . LEU A 1 113 ? 0.107 2.764 -12.043 1.00 92.81 113 LEU A O 1
ATOM 942 N N . ASN A 1 114 ? -0.200 4.546 -10.739 1.00 91.62 114 ASN A N 1
ATOM 943 C CA . ASN A 1 114 ? 0.385 5.494 -11.680 1.00 91.62 114 ASN A CA 1
ATOM 944 C C . ASN A 1 114 ? 1.813 5.088 -12.067 1.00 91.62 114 ASN A C 1
ATOM 946 O O . ASN A 1 114 ? 2.169 5.132 -13.238 1.00 91.62 114 ASN A O 1
ATOM 950 N N . ASN A 1 115 ? 2.619 4.613 -11.112 1.00 89.50 115 ASN A N 1
ATOM 951 C CA . ASN A 1 115 ? 3.934 4.078 -11.441 1.00 89.50 115 ASN A CA 1
ATOM 952 C C . ASN A 1 115 ? 3.858 2.839 -12.348 1.00 89.50 115 ASN A C 1
ATOM 954 O O . ASN A 1 115 ? 4.533 2.805 -13.372 1.00 89.50 115 ASN A O 1
ATOM 958 N N . GLY A 1 116 ? 3.006 1.865 -12.014 1.00 88.75 116 GLY A N 1
ATOM 959 C CA . GLY A 1 116 ? 2.805 0.674 -12.841 1.00 88.75 116 GLY A CA 1
ATOM 960 C C . GLY A 1 116 ? 2.342 1.001 -14.266 1.00 88.75 116 GLY A C 1
ATOM 961 O O . GLY A 1 116 ? 2.742 0.333 -15.212 1.00 88.75 116 GLY A O 1
ATOM 962 N N . ALA A 1 117 ? 1.557 2.061 -14.448 1.00 89.94 117 ALA A N 1
ATOM 963 C CA . ALA A 1 117 ? 1.136 2.512 -15.770 1.00 89.94 117 ALA A CA 1
ATOM 964 C C . ALA A 1 117 ? 2.302 3.059 -16.612 1.00 89.94 117 ALA A C 1
ATOM 966 O O . ALA A 1 117 ? 2.277 2.930 -17.831 1.00 89.94 117 ALA A O 1
ATOM 967 N N . ARG A 1 118 ? 3.341 3.633 -15.987 1.00 86.00 118 ARG A N 1
ATOM 968 C CA . ARG A 1 118 ? 4.525 4.154 -16.698 1.00 86.00 118 ARG A CA 1
ATOM 969 C C . ARG A 1 118 ? 5.472 3.062 -17.189 1.00 86.00 118 ARG A C 1
ATOM 971 O O . ARG A 1 118 ? 6.264 3.321 -18.086 1.00 86.00 118 ARG A O 1
ATOM 978 N N . THR A 1 119 ? 5.416 1.860 -16.614 1.00 83.56 119 THR A N 1
ATOM 979 C CA . THR A 1 119 ? 6.355 0.773 -16.945 1.00 83.56 119 THR A CA 1
ATOM 980 C C . THR A 1 119 ? 5.912 -0.079 -18.133 1.00 83.56 119 THR A C 1
ATOM 982 O O . THR A 1 119 ? 6.646 -0.977 -18.547 1.00 83.56 119 THR A O 1
ATOM 985 N N . ARG A 1 120 ? 4.723 0.172 -18.700 1.00 81.50 120 ARG A N 1
ATOM 986 C CA . ARG A 1 120 ? 4.185 -0.579 -19.841 1.00 81.50 120 ARG A CA 1
ATOM 987 C C . ARG A 1 120 ? 3.522 0.333 -20.877 1.00 81.50 120 ARG A C 1
ATOM 989 O O . ARG A 1 120 ? 3.016 1.391 -20.514 1.00 81.50 120 ARG A O 1
ATOM 996 N N . PRO A 1 121 ? 3.467 -0.082 -22.157 1.00 87.00 121 PRO A N 1
ATOM 997 C CA . PRO A 1 121 ? 2.657 0.598 -23.163 1.00 87.00 121 PRO A CA 1
ATOM 998 C C . PRO A 1 121 ? 1.175 0.633 -22.768 1.00 87.00 121 PRO A C 1
ATOM 1000 O O . PRO A 1 121 ? 0.672 -0.316 -22.167 1.00 87.00 121 PRO A O 1
ATOM 1003 N N . SER A 1 122 ? 0.453 1.678 -23.180 1.00 85.19 122 SER A N 1
ATOM 1004 C CA . SER A 1 122 ? -0.983 1.850 -22.894 1.00 85.19 122 SER A CA 1
ATOM 1005 C C . SER A 1 122 ? -1.880 0.755 -23.486 1.00 85.19 122 SER A C 1
ATOM 1007 O O . SER A 1 122 ? -3.008 0.576 -23.037 1.00 85.19 122 SER A O 1
ATOM 1009 N N . THR A 1 123 ? -1.383 0.015 -24.478 1.00 89.88 123 THR A N 1
ATOM 1010 C CA . THR A 1 123 ? -2.069 -1.118 -25.113 1.00 89.88 123 THR A CA 1
ATOM 1011 C C . THR A 1 123 ? -1.925 -2.426 -24.334 1.00 89.88 123 THR A C 1
ATOM 1013 O O . THR A 1 123 ? -2.650 -3.382 -24.608 1.00 89.88 123 THR A O 1
ATOM 1016 N N . ALA A 1 124 ? -1.005 -2.497 -23.368 1.00 91.12 124 ALA A N 1
ATOM 1017 C CA . ALA A 1 124 ? -0.785 -3.684 -22.557 1.00 91.12 124 ALA A CA 1
ATOM 1018 C C . ALA A 1 124 ? -1.622 -3.643 -21.264 1.00 91.12 124 ALA A C 1
ATOM 1020 O O . ALA A 1 124 ? -1.846 -2.570 -20.698 1.00 91.12 124 ALA A O 1
ATOM 1021 N N . PRO A 1 125 ? -2.034 -4.805 -20.721 1.00 91.06 125 PRO A N 1
ATOM 1022 C CA . PRO A 1 125 ? -2.674 -4.858 -19.414 1.00 91.06 125 PRO A CA 1
ATOM 1023 C C . PRO A 1 125 ? -1.795 -4.239 -18.321 1.00 91.06 125 PRO A C 1
ATOM 1025 O O . PRO A 1 125 ? -0.593 -4.529 -18.221 1.00 91.06 125 PRO A O 1
ATOM 1028 N N . HIS A 1 126 ? -2.422 -3.427 -17.465 1.00 91.88 126 HIS A N 1
ATOM 1029 C CA . HIS A 1 126 ? -1.751 -2.762 -16.353 1.00 91.88 126 HIS A CA 1
ATOM 1030 C C . HIS A 1 126 ? -1.080 -3.799 -15.429 1.00 91.88 126 HIS A C 1
ATOM 1032 O O . HIS A 1 126 ? -1.750 -4.740 -14.987 1.00 91.88 126 HIS A O 1
ATOM 1038 N N . PRO A 1 127 ? 0.209 -3.635 -15.065 1.00 91.38 127 PRO A N 1
ATOM 1039 C CA . PRO A 1 127 ? 0.971 -4.677 -14.368 1.00 91.38 127 PRO A CA 1
ATOM 1040 C C . PRO A 1 127 ? 0.387 -5.047 -13.002 1.00 91.38 127 PRO A C 1
ATOM 1042 O O . PRO A 1 127 ? 0.517 -6.181 -12.559 1.00 91.38 127 PRO A O 1
ATOM 1045 N N . HIS A 1 128 ? -0.288 -4.107 -12.339 1.00 92.75 128 HIS A N 1
ATOM 1046 C CA . HIS A 1 128 ? -0.861 -4.318 -11.005 1.00 92.75 128 HIS A CA 1
ATOM 1047 C C . HIS A 1 128 ? -2.349 -4.721 -11.025 1.00 92.75 128 HIS A C 1
ATOM 1049 O O . HIS A 1 128 ? -2.966 -4.829 -9.964 1.00 92.75 128 HIS A O 1
ATOM 1055 N N . TYR A 1 129 ? -2.951 -4.921 -12.207 1.00 92.00 129 TYR A N 1
ATOM 1056 C CA . TYR A 1 129 ? -4.389 -5.195 -12.336 1.00 92.00 129 TYR A CA 1
ATOM 1057 C C . TYR A 1 129 ? -4.811 -6.470 -11.592 1.00 92.00 129 TYR A C 1
ATOM 1059 O O . TYR A 1 129 ? -5.765 -6.443 -10.817 1.00 92.00 129 TYR A O 1
ATOM 1067 N N . GLN A 1 130 ? -4.058 -7.564 -11.753 1.00 92.00 130 GLN A N 1
ATOM 1068 C CA . GLN A 1 130 ? -4.370 -8.836 -11.092 1.00 92.00 130 GLN A CA 1
ATOM 1069 C C . GLN A 1 130 ? -4.340 -8.722 -9.563 1.00 92.00 130 GLN A C 1
ATOM 1071 O O . GLN A 1 130 ? -5.244 -9.226 -8.902 1.00 92.00 130 GLN A O 1
ATOM 1076 N N . ASN A 1 131 ? -3.378 -7.989 -8.994 1.00 90.62 131 ASN A N 1
ATOM 1077 C CA . ASN A 1 131 ? -3.314 -7.769 -7.546 1.00 90.62 131 ASN A CA 1
ATOM 1078 C C . ASN A 1 131 ? -4.526 -6.976 -7.039 1.00 90.62 131 ASN A C 1
ATOM 1080 O O . ASN A 1 131 ? -5.070 -7.282 -5.980 1.00 90.62 131 ASN A O 1
ATOM 1084 N N . MET A 1 132 ? -4.986 -5.977 -7.798 1.00 93.19 132 MET A N 1
ATOM 1085 C CA . MET A 1 132 ? -6.185 -5.212 -7.443 1.00 93.19 132 MET A CA 1
ATOM 1086 C C . MET A 1 132 ? -7.454 -6.066 -7.474 1.00 93.19 132 MET A C 1
ATOM 1088 O O . MET A 1 132 ? -8.326 -5.878 -6.626 1.00 93.19 132 MET A O 1
ATOM 1092 N N . ILE A 1 133 ? -7.553 -7.008 -8.414 1.00 93.38 133 ILE A N 1
ATOM 1093 C CA . ILE A 1 133 ? -8.660 -7.969 -8.479 1.00 93.38 133 ILE A CA 1
ATOM 1094 C C . ILE A 1 133 ? -8.597 -8.952 -7.305 1.00 93.38 133 ILE A C 1
ATOM 1096 O O . ILE A 1 133 ? -9.596 -9.122 -6.609 1.00 93.38 133 ILE A O 1
ATOM 1100 N N . ALA A 1 134 ? -7.426 -9.536 -7.034 1.00 91.44 134 ALA A N 1
ATOM 1101 C CA . ALA A 1 134 ? -7.243 -10.574 -6.016 1.00 91.44 134 ALA A CA 1
ATOM 1102 C C . ALA A 1 134 ? -7.675 -10.142 -4.603 1.00 91.44 134 ALA A C 1
ATOM 1104 O O . ALA A 1 134 ? -8.124 -10.967 -3.814 1.00 91.44 134 ALA A O 1
ATOM 1105 N N . PHE A 1 135 ? -7.571 -8.849 -4.285 1.00 88.31 135 PHE A N 1
ATOM 1106 C CA . PHE A 1 135 ? -7.942 -8.302 -2.975 1.00 88.31 135 PHE A CA 1
ATOM 1107 C C . PHE A 1 135 ? -9.282 -7.549 -2.972 1.00 88.31 135 PHE A C 1
ATOM 1109 O O . PHE A 1 135 ? -9.562 -6.804 -2.031 1.00 88.31 135 PHE A O 1
ATOM 1116 N N . GLY A 1 136 ? -10.093 -7.673 -4.032 1.00 92.56 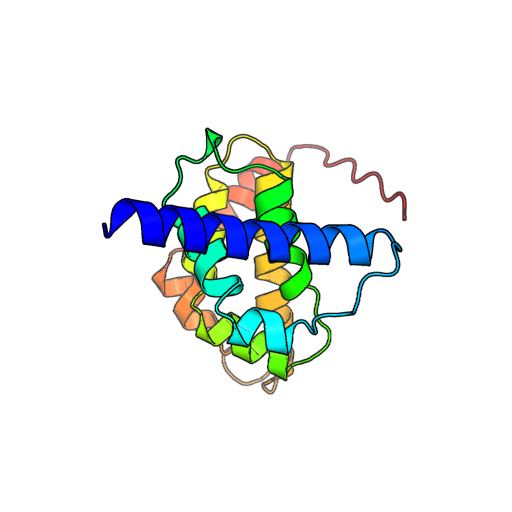136 GLY A N 1
ATOM 1117 C CA . GLY A 1 136 ? -11.350 -6.923 -4.169 1.00 92.56 136 GLY A CA 1
ATOM 1118 C C . GLY A 1 136 ? -11.146 -5.401 -4.178 1.00 92.56 136 GLY A C 1
ATOM 1119 O O . GLY A 1 136 ? -12.055 -4.634 -3.854 1.00 92.56 136 GLY A O 1
ATOM 1120 N N . GLY A 1 137 ? -9.938 -4.947 -4.520 1.00 93.06 137 GLY A N 1
ATOM 1121 C CA . GLY A 1 137 ? -9.516 -3.558 -4.395 1.00 93.06 137 GLY A CA 1
ATOM 1122 C C . GLY A 1 137 ? -10.333 -2.616 -5.269 1.00 93.06 137 GLY A C 1
ATOM 1123 O O . GLY A 1 137 ? -10.702 -1.539 -4.813 1.00 93.06 137 GLY A O 1
ATOM 1124 N N . ILE A 1 138 ? -10.682 -3.036 -6.490 1.00 93.38 138 ILE A N 1
ATOM 1125 C CA . ILE A 1 138 ? -11.510 -2.232 -7.405 1.00 93.38 138 ILE A CA 1
ATOM 1126 C C . ILE A 1 138 ? -12.886 -1.959 -6.785 1.00 93.38 138 ILE A C 1
ATOM 1128 O O . ILE A 1 138 ? -13.324 -0.810 -6.725 1.00 93.38 138 ILE A O 1
ATOM 1132 N N . GLN A 1 139 ? -13.541 -2.997 -6.257 1.00 94.75 139 GLN A N 1
ATOM 1133 C CA . GLN A 1 139 ? -14.852 -2.867 -5.623 1.00 94.75 139 GLN A CA 1
ATOM 1134 C C . GLN A 1 139 ? -14.787 -1.984 -4.373 1.00 94.75 139 GLN A C 1
ATOM 1136 O O . GLN A 1 139 ? -15.631 -1.106 -4.199 1.00 94.75 139 GLN A O 1
ATOM 1141 N N . LYS A 1 140 ? -13.769 -2.160 -3.522 1.00 94.31 140 LYS A N 1
ATOM 1142 C CA . LYS A 1 140 ? -13.596 -1.328 -2.324 1.00 94.31 140 LYS A CA 1
ATOM 1143 C C . LYS A 1 140 ? -13.326 0.144 -2.664 1.00 94.31 140 LYS A C 1
ATOM 1145 O O . LYS A 1 140 ? -13.900 1.012 -2.012 1.00 94.31 140 LYS A O 1
ATOM 1150 N N . ILE A 1 141 ? -12.537 0.441 -3.703 1.00 93.81 141 ILE A N 1
ATOM 1151 C CA . ILE A 1 141 ? -12.349 1.819 -4.198 1.00 93.81 141 ILE A CA 1
ATOM 1152 C C . ILE A 1 141 ? -13.678 2.400 -4.689 1.00 93.81 141 ILE A C 1
ATOM 1154 O O . ILE A 1 141 ? -14.004 3.536 -4.354 1.00 93.81 141 ILE A O 1
ATOM 1158 N N . PHE A 1 142 ? -14.468 1.632 -5.442 1.00 92.31 142 PHE A N 1
ATOM 1159 C CA . PHE A 1 142 ? -15.768 2.088 -5.935 1.00 92.31 142 PHE A CA 1
ATOM 1160 C C . PHE A 1 142 ? -16.753 2.394 -4.795 1.00 92.31 142 PHE A C 1
ATOM 1162 O O . PHE A 1 142 ? -17.389 3.449 -4.792 1.00 92.31 142 PHE A O 1
ATOM 1169 N N . ILE A 1 143 ? -16.844 1.513 -3.794 1.00 92.12 143 ILE A N 1
ATOM 1170 C CA . ILE A 1 143 ? -17.662 1.730 -2.590 1.00 92.12 143 ILE A CA 1
ATOM 1171 C C . ILE A 1 143 ? -17.194 2.982 -1.845 1.00 92.12 143 ILE A C 1
ATOM 1173 O O . ILE A 1 143 ? -18.014 3.811 -1.446 1.00 92.12 143 ILE A O 1
ATOM 1177 N N . LEU A 1 144 ? -15.879 3.147 -1.687 1.00 90.81 144 LEU A N 1
ATOM 1178 C CA . LEU A 1 144 ? -15.304 4.311 -1.027 1.00 90.81 144 LEU A CA 1
ATOM 1179 C C . LEU A 1 144 ? -15.640 5.607 -1.777 1.00 90.81 144 LEU A C 1
ATOM 1181 O O . LEU A 1 144 ? -16.079 6.574 -1.156 1.00 90.81 144 LEU A O 1
ATOM 1185 N N . PHE A 1 145 ? -15.502 5.610 -3.105 1.00 88.56 145 PHE A N 1
ATOM 1186 C CA . PHE A 1 145 ? -15.906 6.730 -3.949 1.00 88.56 145 PHE A CA 1
ATOM 1187 C C . PHE A 1 145 ? -17.382 7.070 -3.733 1.00 88.56 145 PHE A C 1
ATOM 1189 O O . PHE A 1 145 ? -17.691 8.204 -3.392 1.00 88.56 145 PHE A O 1
ATOM 1196 N N . LYS A 1 146 ? -18.294 6.092 -3.810 1.00 89.69 146 LYS A N 1
ATOM 1197 C CA . LYS A 1 146 ? -19.729 6.315 -3.555 1.00 89.69 146 LYS A CA 1
ATOM 1198 C C . LYS A 1 146 ? -20.010 6.886 -2.161 1.00 89.69 146 LYS A C 1
ATOM 1200 O O . LYS A 1 146 ? -20.829 7.791 -2.034 1.00 89.69 146 LYS A O 1
ATOM 1205 N N . LYS A 1 147 ? -19.319 6.396 -1.126 1.00 87.56 147 LYS A N 1
ATOM 1206 C CA . LYS A 1 147 ? -19.470 6.854 0.269 1.00 87.56 147 LYS A CA 1
ATOM 1207 C C . LYS A 1 147 ? -19.057 8.317 0.465 1.00 87.56 147 LYS A C 1
ATOM 1209 O O . LYS A 1 147 ? -19.601 8.990 1.341 1.00 87.56 147 LYS A O 1
ATOM 1214 N N . HIS A 1 148 ? -18.090 8.799 -0.316 1.00 82.25 148 HIS A N 1
ATOM 1215 C CA . HIS A 1 148 ? -17.515 10.138 -0.168 1.00 82.25 148 HIS A CA 1
ATOM 1216 C C . HIS A 1 148 ? -17.864 11.111 -1.306 1.00 82.25 148 HIS A C 1
ATOM 1218 O O . HIS A 1 148 ? -17.636 12.301 -1.136 1.00 82.25 148 HIS A O 1
ATOM 1224 N N . ALA A 1 149 ? -18.471 10.653 -2.405 1.00 74.38 149 ALA A N 1
ATOM 1225 C CA . ALA A 1 149 ? -18.854 11.482 -3.554 1.00 74.38 149 ALA A CA 1
ATOM 1226 C C . ALA A 1 149 ? -19.871 12.585 -3.209 1.00 74.38 149 ALA A C 1
ATOM 1228 O O . ALA A 1 149 ? -19.886 13.617 -3.867 1.00 74.38 149 ALA A O 1
ATOM 1229 N N . ASN A 1 150 ? -20.683 12.382 -2.165 1.00 64.50 150 ASN A N 1
ATOM 1230 C CA . ASN A 1 150 ? -21.694 13.346 -1.706 1.00 64.50 150 ASN A CA 1
ATOM 1231 C C . ASN A 1 150 ? -21.235 14.191 -0.509 1.00 64.50 150 ASN A C 1
ATOM 1233 O O . ASN A 1 150 ? -22.023 14.951 0.048 1.00 64.50 150 ASN A O 1
ATOM 1237 N N . LYS A 1 151 ? -19.992 14.023 -0.051 1.00 61.34 151 LYS A N 1
ATOM 1238 C CA . LYS A 1 151 ? -19.417 14.897 0.970 1.00 61.34 151 LYS A CA 1
ATOM 1239 C C . LYS A 1 151 ? -18.619 15.942 0.215 1.00 61.34 151 LYS A C 1
ATOM 1241 O O . LYS A 1 151 ? -17.698 15.563 -0.496 1.00 61.34 151 LYS A O 1
ATOM 1246 N N . ASP A 1 152 ? -18.946 17.221 0.368 1.00 51.72 152 ASP A N 1
ATOM 1247 C CA . ASP A 1 152 ? -18.094 18.305 -0.115 1.00 51.72 152 ASP A CA 1
ATOM 1248 C C . ASP A 1 152 ? -16.711 18.158 0.526 1.00 51.72 152 ASP A C 1
ATOM 1250 O O . ASP A 1 152 ? -16.461 18.592 1.654 1.00 51.72 152 ASP A O 1
ATOM 1254 N N . ILE A 1 153 ? -15.792 17.489 -0.169 1.00 53.62 153 ILE A N 1
ATOM 1255 C CA . ILE A 1 153 ? -14.398 17.430 0.234 1.00 53.62 153 ILE A CA 1
ATOM 1256 C C . ILE A 1 153 ? -13.845 18.809 -0.121 1.00 53.62 153 ILE A C 1
ATOM 1258 O O . ILE A 1 153 ? -13.306 19.014 -1.205 1.00 53.62 153 ILE A O 1
ATOM 1262 N N . LYS A 1 154 ? -13.997 19.784 0.784 1.00 42.25 154 LYS A N 1
ATOM 1263 C CA . LYS A 1 154 ? -13.201 21.017 0.767 1.00 42.25 154 LYS A CA 1
ATOM 1264 C C . LYS A 1 154 ? -11.747 20.610 0.981 1.00 42.25 154 LYS A C 1
ATOM 1266 O O . LYS A 1 154 ? -11.247 20.563 2.103 1.00 42.25 154 LYS A O 1
ATOM 1271 N N . ILE A 1 155 ? -11.074 20.250 -0.105 1.00 47.78 155 ILE A N 1
ATOM 1272 C CA . ILE A 1 155 ? -9.629 20.095 -0.121 1.00 47.78 155 ILE A CA 1
ATOM 1273 C C . ILE A 1 155 ? -9.090 21.516 0.060 1.00 47.78 155 ILE A C 1
ATOM 1275 O O . ILE A 1 155 ? -9.070 22.298 -0.884 1.00 47.78 155 ILE A O 1
ATOM 1279 N N . SER A 1 156 ? -8.708 21.883 1.285 1.00 36.78 156 SER A N 1
ATOM 1280 C CA . SER A 1 156 ? -7.856 23.052 1.505 1.00 36.78 156 SER A CA 1
ATOM 1281 C C . SER A 1 156 ? -6.510 22.724 0.872 1.00 36.78 156 SER A C 1
ATOM 1283 O O . SER A 1 156 ? -5.641 22.126 1.504 1.00 36.78 156 SER A O 1
ATOM 1285 N N . THR A 1 157 ? -6.365 23.036 -0.412 1.00 35.66 157 THR A N 1
ATOM 1286 C CA . THR A 1 157 ? -5.076 23.124 -1.091 1.00 35.66 157 THR A CA 1
ATOM 1287 C C . THR A 1 157 ? -4.336 24.329 -0.529 1.00 35.66 157 THR A C 1
ATOM 1289 O O . THR A 1 157 ? -4.294 25.393 -1.137 1.00 35.66 157 THR A O 1
ATOM 1292 N N . SER A 1 158 ? -3.781 24.166 0.665 1.00 32.50 158 SER A N 1
ATOM 1293 C CA . SER A 1 158 ? -2.656 24.963 1.133 1.00 32.50 158 SER A CA 1
ATOM 1294 C C . SER A 1 158 ? -1.399 24.154 0.815 1.00 32.50 158 SER A C 1
ATOM 1296 O O . SER A 1 158 ? -1.059 23.206 1.526 1.00 32.50 158 SER A O 1
ATOM 1298 N N . LEU A 1 159 ? -0.816 24.474 -0.345 1.00 33.50 159 LEU A N 1
ATOM 1299 C CA . LEU A 1 159 ? 0.567 24.152 -0.708 1.00 33.50 159 LEU A CA 1
ATOM 1300 C C . LEU A 1 159 ? 1.536 24.848 0.253 1.00 33.50 159 LEU A C 1
ATOM 1302 O O . LEU A 1 159 ? 1.231 25.997 0.647 1.00 33.50 159 LEU A O 1
#

Radius of gyration: 16.52 Å; chains: 1; bounding box: 44×39×50 Å

Sequence (159 aa):
MKTQMWKKSIKRKLKYAKRLSLTLLGRKIRLISRKQAIEAGTIDAFLRLLSIQPLERISMSHIYAFFIFTNSSSDEICEMLYNRNPYISLIHLFDHQDFFIINRAAISIFNLLNNGARTRPSTAPHPHYQNMIAFGGIQKIFILFKKHANKDIKISTSL

pLDDT: mean 82.25, std 17.25, range [32.5, 96.62]

Secondary structure (DSSP, 8-state):
-HHHHHHHHHHHHHHHHHHHHHHHTT----PPPHHHHHHTTHHHHHHHHHHHS-GGG--HHHHHHHHHHHS---HHHHHHHHTT-HHHHHHHGGG-S-HHHHHHHHHHHHHHHHHHHHTS-TTSPPTTHHHHHHTTHHHHHHHHHHHHTTS--------